Protein AF-A0A970V8L5-F1 (afdb_monomer_lite)

Foldseek 3Di:
DDWDWADPDPDLDTDTDDPVPDPDDDDDPDDGDHRPPDDPVVVVVVCVVQQQPDAKDWDKDWAAPVVCPCCVVVPQDPQWDWDQDPVRIIIITDTHGRGVVVVD

Sequence (104 aa):
MIYLVCTLFDYDDVLQLVLHRMLEVDLLDEPAKRPDGFSLAAYIQAHHFDYPAGGEIALNVLFTPSAGQHLQETPLSANQKLTQHADGRLRLQATVADTQQLRW

Secondary structure (DSSP, 8-state):
--EEEE--TT----EEEEGGG-------SSPP-PPTT--HHHHHHTTTTS-EEEEEEEEEEEE-HHHHSHHHHS-SSTT-EEEE-TTSPEEEEEEEEEEGGG--

Structure (mmCIF, N/CA/C/O backbone):
data_AF-A0A970V8L5-F1
#
_entry.id   AF-A0A970V8L5-F1
#
loop_
_atom_site.group_PDB
_atom_site.id
_atom_site.type_symbol
_atom_site.label_atom_id
_atom_site.label_alt_id
_atom_site.label_comp_id
_atom_site.label_asym_id
_atom_site.label_entity_id
_atom_site.label_seq_id
_atom_site.pdbx_PDB_ins_code
_atom_site.Cartn_x
_atom_site.Cartn_y
_atom_site.Cartn_z
_atom_site.occupancy
_atom_site.B_iso_or_equiv
_atom_site.auth_seq_id
_atom_site.auth_comp_id
_atom_site.auth_asym_id
_atom_site.auth_atom_id
_atom_site.pdbx_PDB_model_num
ATOM 1 N N . MET A 1 1 ? 0.862 -9.234 5.127 1.00 66.25 1 MET A N 1
ATOM 2 C CA . MET A 1 1 ? 0.668 -9.739 3.747 1.00 66.25 1 MET A CA 1
ATOM 3 C C . MET A 1 1 ? 1.874 -9.327 2.920 1.00 66.25 1 MET A C 1
ATOM 5 O O . MET A 1 1 ? 2.363 -8.231 3.151 1.00 66.25 1 MET A O 1
ATOM 9 N N . ILE A 1 2 ? 2.375 -10.190 2.031 1.00 81.62 2 ILE A N 1
ATOM 10 C CA . ILE A 1 2 ? 3.564 -9.923 1.201 1.00 81.62 2 ILE A CA 1
ATOM 11 C C . ILE A 1 2 ? 3.116 -9.704 -0.248 1.00 81.62 2 ILE A C 1
ATOM 13 O O . ILE A 1 2 ? 2.271 -10.453 -0.748 1.00 81.62 2 ILE A O 1
ATOM 17 N N . TYR A 1 3 ? 3.688 -8.693 -0.896 1.00 86.12 3 TYR A N 1
ATOM 18 C CA . TYR A 1 3 ? 3.429 -8.333 -2.288 1.00 86.12 3 TYR A CA 1
ATOM 19 C C . TYR A 1 3 ? 4.722 -8.410 -3.099 1.00 86.12 3 TYR A C 1
ATOM 21 O O . TYR A 1 3 ? 5.789 -8.043 -2.606 1.00 86.12 3 TYR A O 1
ATOM 29 N N . LEU A 1 4 ? 4.608 -8.869 -4.342 1.00 87.75 4 LEU A N 1
ATOM 30 C CA . LEU A 1 4 ? 5.651 -8.799 -5.355 1.00 87.75 4 LEU A CA 1
ATOM 31 C C . LEU A 1 4 ? 5.395 -7.566 -6.224 1.00 87.75 4 LEU A C 1
ATOM 33 O O . LEU A 1 4 ? 4.324 -7.450 -6.814 1.00 87.75 4 LEU A O 1
ATOM 37 N N . VAL A 1 5 ? 6.371 -6.664 -6.304 1.00 89.56 5 VAL A N 1
ATOM 38 C CA . VAL A 1 5 ? 6.345 -5.540 -7.248 1.00 89.56 5 VAL A CA 1
ATOM 39 C C . VAL A 1 5 ? 7.091 -5.960 -8.506 1.00 89.56 5 VAL A C 1
ATOM 41 O O . VAL A 1 5 ? 8.285 -6.253 -8.431 1.00 89.56 5 VAL A O 1
ATOM 44 N N . CYS A 1 6 ? 6.399 -6.018 -9.640 1.00 89.50 6 CYS A N 1
ATOM 45 C CA . CYS A 1 6 ? 6.970 -6.483 -10.902 1.00 89.50 6 CYS A CA 1
ATOM 46 C C . CYS A 1 6 ? 6.287 -5.834 -12.110 1.00 89.50 6 CYS A C 1
ATOM 48 O O . CYS A 1 6 ? 5.222 -5.232 -11.990 1.00 89.50 6 CYS A O 1
ATOM 50 N N . THR A 1 7 ? 6.893 -5.985 -13.280 1.00 90.81 7 THR A N 1
ATOM 51 C CA . THR A 1 7 ? 6.230 -5.790 -14.570 1.00 90.81 7 THR A CA 1
ATOM 52 C C . THR A 1 7 ? 5.701 -7.127 -15.087 1.00 90.81 7 THR A C 1
ATOM 54 O O . THR A 1 7 ? 6.078 -8.191 -14.590 1.00 90.81 7 THR A O 1
ATOM 57 N N . LEU A 1 8 ? 4.800 -7.084 -16.066 1.00 86.88 8 LEU A N 1
ATOM 58 C CA . LEU A 1 8 ? 4.343 -8.274 -16.780 1.00 86.88 8 LEU A CA 1
ATOM 59 C C . LEU A 1 8 ? 4.832 -8.204 -18.221 1.00 86.88 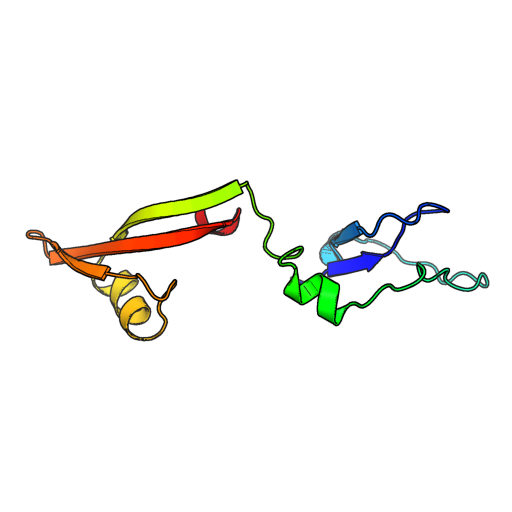8 LEU A C 1
ATOM 61 O O . LEU A 1 8 ? 4.693 -7.162 -18.855 1.00 86.88 8 LEU A O 1
ATOM 65 N N . PHE A 1 9 ? 5.335 -9.320 -18.749 1.00 84.25 9 PHE A N 1
ATOM 66 C CA . PHE A 1 9 ? 5.782 -9.418 -20.142 1.00 84.25 9 PHE A CA 1
ATOM 67 C C . PHE A 1 9 ? 6.750 -8.272 -20.507 1.00 84.25 9 PHE A C 1
ATOM 69 O O . PHE A 1 9 ? 7.687 -7.994 -19.762 1.00 84.25 9 PHE A O 1
ATOM 76 N N . ASP A 1 10 ? 6.484 -7.587 -21.620 1.00 82.44 10 ASP A N 1
ATOM 77 C CA . ASP A 1 10 ? 7.264 -6.452 -22.115 1.00 82.44 10 ASP A CA 1
ATOM 78 C C . ASP A 1 10 ? 6.711 -5.085 -21.676 1.00 82.44 10 ASP A C 1
ATOM 80 O O . ASP A 1 10 ? 7.209 -4.051 -22.129 1.00 82.44 10 ASP A O 1
ATOM 84 N N . TYR A 1 11 ? 5.685 -5.060 -20.817 1.00 82.69 11 TYR A N 1
ATOM 85 C CA . TYR A 1 11 ? 5.110 -3.814 -20.314 1.00 82.69 11 TYR A CA 1
ATOM 86 C C . TYR A 1 11 ? 6.049 -3.153 -19.300 1.00 82.69 11 TYR A C 1
ATOM 88 O O . TYR A 1 11 ? 6.669 -3.825 -18.477 1.00 82.69 11 TYR A O 1
ATOM 96 N N . ASP A 1 12 ? 6.112 -1.822 -19.319 1.00 83.06 12 ASP A N 1
ATOM 97 C CA . ASP A 1 12 ? 6.879 -1.044 -18.336 1.00 83.06 12 ASP A CA 1
ATOM 98 C C . ASP A 1 12 ? 6.023 -0.628 -17.121 1.00 83.06 12 ASP A C 1
ATOM 100 O O . ASP A 1 12 ? 6.530 -0.052 -16.156 1.00 83.06 12 ASP A O 1
ATOM 104 N N . ASP A 1 13 ? 4.727 -0.961 -17.140 1.00 82.31 13 ASP A N 1
ATOM 105 C CA . ASP A 1 13 ? 3.795 -0.707 -16.045 1.00 82.31 13 ASP A CA 1
ATOM 106 C C . ASP A 1 13 ? 4.116 -1.575 -14.824 1.00 82.31 13 ASP A C 1
ATOM 108 O O . ASP A 1 13 ? 4.091 -2.809 -14.864 1.00 82.31 13 ASP A O 1
ATOM 112 N N . VAL A 1 14 ? 4.382 -0.909 -13.701 1.00 86.81 14 VAL A N 1
ATOM 113 C CA . VAL A 1 14 ? 4.698 -1.567 -12.434 1.00 86.81 14 VAL A CA 1
ATOM 114 C C . VAL A 1 14 ? 3.417 -1.969 -11.709 1.00 86.81 14 VAL A C 1
ATOM 116 O O . VAL A 1 14 ? 2.597 -1.127 -11.333 1.00 86.81 14 VAL A O 1
ATOM 119 N N . LEU A 1 15 ? 3.288 -3.265 -11.445 1.00 84.44 15 LEU A N 1
ATOM 120 C CA . LEU A 1 1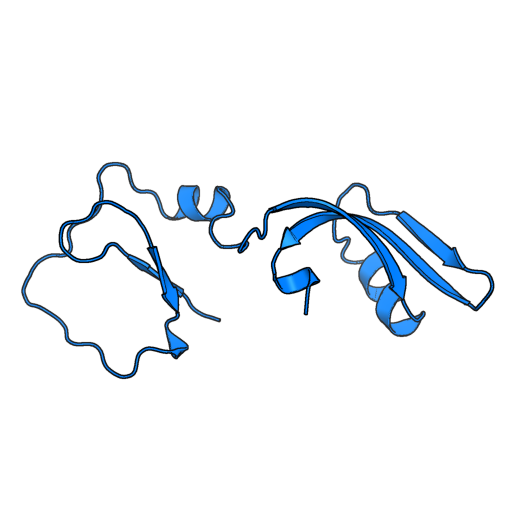5 ? 2.136 -3.899 -10.816 1.00 84.44 15 LEU A CA 1
ATOM 121 C C . LEU A 1 15 ? 2.503 -4.508 -9.458 1.00 84.44 15 LEU A C 1
ATOM 123 O O . LEU A 1 15 ? 3.661 -4.816 -9.173 1.00 84.44 15 LEU A O 1
ATOM 127 N N . GLN A 1 16 ? 1.482 -4.710 -8.624 1.00 86.25 16 GLN A N 1
ATOM 128 C CA . GLN A 1 16 ? 1.592 -5.406 -7.344 1.00 86.25 16 GLN A CA 1
ATOM 129 C C . GLN A 1 16 ? 0.836 -6.727 -7.415 1.00 86.25 16 GLN A C 1
ATOM 131 O O . GLN A 1 16 ? -0.393 -6.751 -7.518 1.00 86.25 16 GLN A O 1
ATOM 136 N N . LEU A 1 17 ? 1.570 -7.831 -7.329 1.00 83.94 17 LEU A N 1
ATOM 137 C CA . LEU A 1 17 ? 1.005 -9.169 -7.266 1.00 83.94 17 LEU A CA 1
ATOM 138 C C . LEU A 1 17 ? 1.022 -9.689 -5.836 1.00 83.94 17 LEU A C 1
ATOM 140 O O . LEU A 1 17 ? 1.962 -9.499 -5.066 1.00 83.94 17 LEU A O 1
ATOM 144 N N . VAL A 1 18 ? -0.052 -10.369 -5.472 1.00 86.44 18 VAL A N 1
ATOM 145 C CA . VAL A 1 18 ? -0.261 -10.848 -4.115 1.00 86.44 18 VAL A CA 1
ATOM 146 C C . VAL A 1 18 ? 0.430 -12.199 -3.941 1.00 86.44 18 VAL A C 1
ATOM 148 O O . VAL A 1 18 ? -0.055 -13.207 -4.452 1.00 86.44 18 VAL A O 1
ATOM 151 N N . LEU A 1 19 ? 1.539 -12.237 -3.195 1.00 86.06 19 LEU A N 1
ATOM 152 C CA . LEU A 1 19 ? 2.418 -13.412 -3.158 1.00 86.06 19 LEU A CA 1
ATOM 153 C C . LEU A 1 19 ? 1.719 -14.659 -2.593 1.00 86.06 19 LEU A C 1
ATOM 155 O O . LEU A 1 19 ? 1.922 -15.761 -3.082 1.00 86.06 19 LEU A O 1
ATOM 159 N N . HIS A 1 20 ? 0.824 -14.491 -1.615 1.00 84.00 20 HIS A N 1
ATOM 160 C CA . HIS A 1 20 ? 0.102 -15.618 -1.008 1.00 84.00 20 HIS A CA 1
ATOM 161 C C . HIS A 1 20 ? -0.915 -16.296 -1.946 1.00 84.00 20 HIS A C 1
ATOM 163 O O . HIS A 1 20 ? -1.499 -17.305 -1.563 1.00 84.00 20 HIS A O 1
ATOM 169 N N . ARG A 1 21 ? -1.188 -15.724 -3.128 1.00 85.75 21 ARG A N 1
ATOM 170 C CA . ARG A 1 21 ? -2.058 -16.328 -4.153 1.00 85.75 21 ARG A CA 1
ATOM 171 C C . ARG A 1 21 ? -1.272 -17.105 -5.209 1.00 85.75 21 ARG A C 1
ATOM 173 O O . ARG A 1 21 ? -1.888 -17.714 -6.077 1.00 85.75 21 ARG A O 1
ATOM 180 N N . MET A 1 22 ? 0.057 -17.054 -5.168 1.00 88.00 22 MET A N 1
ATOM 181 C CA . MET A 1 22 ? 0.906 -17.783 -6.105 1.00 88.00 22 MET A CA 1
ATOM 182 C C . MET A 1 22 ? 1.014 -19.237 -5.656 1.00 88.00 22 MET A C 1
ATOM 184 O O . MET A 1 22 ? 1.282 -19.510 -4.487 1.00 88.00 22 MET A O 1
ATOM 188 N N . LEU A 1 23 ? 0.761 -20.157 -6.583 1.00 90.81 23 LEU A N 1
ATOM 189 C CA . LEU A 1 23 ? 0.806 -21.597 -6.323 1.00 90.81 23 LEU A CA 1
ATOM 190 C C . LEU A 1 23 ? 2.180 -22.187 -6.651 1.00 90.81 23 LEU A C 1
ATOM 192 O O . LEU A 1 23 ? 2.634 -23.094 -5.963 1.00 90.81 23 LEU A O 1
ATOM 196 N N . GLU A 1 24 ? 2.836 -21.650 -7.676 1.00 90.81 24 GLU A N 1
ATOM 197 C CA . GLU A 1 24 ? 4.097 -22.144 -8.217 1.00 90.81 24 GLU A CA 1
ATOM 198 C C . GLU A 1 24 ? 4.876 -20.982 -8.845 1.00 90.81 24 GLU A C 1
ATOM 200 O O . GLU A 1 24 ? 4.284 -19.971 -9.239 1.00 90.81 24 GLU A O 1
ATOM 205 N N . VAL A 1 25 ? 6.203 -21.108 -8.879 1.00 89.38 25 VAL A N 1
ATOM 206 C CA . VAL A 1 25 ? 7.122 -20.134 -9.475 1.00 89.38 25 VAL A CA 1
ATOM 207 C C . VAL A 1 25 ? 8.243 -20.903 -10.159 1.00 89.38 25 VAL A C 1
ATOM 209 O O . VAL A 1 25 ? 8.925 -21.692 -9.507 1.00 89.38 25 VAL A O 1
ATOM 212 N N . ASP A 1 26 ? 8.472 -20.600 -11.433 1.00 92.44 26 ASP A N 1
ATOM 213 C CA . ASP A 1 26 ? 9.583 -21.131 -12.214 1.00 92.44 26 ASP A CA 1
ATOM 214 C C . ASP A 1 26 ? 10.645 -20.052 -12.430 1.00 92.44 26 ASP A C 1
ATOM 216 O O . ASP A 1 26 ? 10.337 -18.910 -12.786 1.00 92.44 26 ASP A O 1
ATOM 220 N N . LEU A 1 27 ? 11.911 -20.409 -12.212 1.00 91.75 27 LEU A N 1
ATOM 221 C CA . LEU A 1 27 ? 13.035 -19.538 -12.536 1.00 91.75 27 LEU A CA 1
ATOM 222 C C . LEU A 1 27 ? 13.355 -19.680 -14.025 1.00 91.75 27 LEU A C 1
ATOM 224 O O . LEU A 1 27 ? 13.652 -20.778 -14.492 1.00 91.75 27 LEU A O 1
ATOM 228 N N . LEU A 1 28 ? 13.320 -18.567 -14.751 1.00 91.31 28 LEU A N 1
ATOM 229 C CA . LEU A 1 28 ? 13.723 -18.518 -16.152 1.00 91.31 28 LEU A CA 1
ATOM 230 C C . LEU A 1 28 ? 15.211 -18.170 -16.269 1.00 91.31 28 LEU A C 1
ATOM 232 O O . LEU A 1 28 ? 15.747 -17.418 -15.454 1.00 91.31 28 LEU A O 1
ATOM 236 N N . ASP A 1 29 ? 15.851 -18.672 -17.325 1.00 93.12 29 ASP A N 1
ATOM 237 C CA . ASP A 1 29 ? 17.222 -18.293 -17.699 1.00 93.12 29 ASP A CA 1
ATOM 238 C C . ASP A 1 29 ? 17.294 -16.868 -18.289 1.00 93.12 29 ASP A C 1
ATOM 240 O O . ASP A 1 29 ? 18.373 -16.295 -18.453 1.00 93.12 29 ASP A O 1
ATOM 244 N N . GLU A 1 30 ? 16.140 -16.283 -18.618 1.00 89.62 30 GLU A N 1
ATOM 245 C CA . GLU A 1 30 ? 16.022 -14.930 -19.147 1.00 89.62 30 GLU A CA 1
ATOM 246 C C . GLU A 1 30 ? 16.277 -13.876 -18.056 1.00 89.62 30 GLU A C 1
ATOM 248 O O . GLU A 1 30 ? 15.721 -13.958 -16.955 1.00 89.62 30 GLU A O 1
ATOM 253 N N . PRO A 1 31 ? 17.095 -12.844 -18.335 1.00 86.81 31 PRO A N 1
ATOM 254 C CA . PRO A 1 31 ? 17.355 -11.794 -17.365 1.00 86.81 31 PRO A CA 1
ATOM 255 C C . PRO A 1 31 ? 16.108 -10.931 -17.143 1.00 86.81 31 PRO A C 1
ATOM 257 O O . PRO A 1 31 ? 15.424 -10.533 -18.084 1.00 86.81 31 PRO A O 1
ATOM 260 N N . ALA A 1 32 ? 15.854 -10.561 -15.888 1.00 86.19 32 ALA A N 1
ATOM 261 C CA . ALA A 1 32 ? 14.763 -9.654 -15.555 1.00 86.19 32 ALA A CA 1
ATOM 262 C C . ALA A 1 32 ? 14.984 -8.258 -16.170 1.00 86.19 32 ALA A C 1
ATOM 264 O O . ALA A 1 32 ? 16.030 -7.631 -15.968 1.00 86.19 32 ALA A O 1
ATOM 265 N N . LYS A 1 33 ? 13.965 -7.733 -16.860 1.00 86.44 33 LYS A N 1
ATOM 266 C CA . LYS A 1 33 ? 13.939 -6.352 -17.356 1.00 86.44 33 LYS A CA 1
ATOM 267 C C . LYS A 1 33 ? 13.478 -5.418 -16.239 1.00 86.44 33 LYS A C 1
ATOM 269 O O . LYS A 1 33 ? 12.338 -5.483 -15.787 1.00 86.44 33 LYS A O 1
ATOM 274 N N . ARG A 1 34 ? 14.363 -4.528 -15.790 1.00 85.50 34 ARG A N 1
ATOM 275 C CA . ARG A 1 34 ? 14.007 -3.471 -14.836 1.00 85.50 34 ARG A CA 1
ATOM 276 C C . ARG A 1 34 ? 13.564 -2.218 -15.602 1.00 85.50 34 ARG A C 1
ATOM 278 O O . ARG A 1 34 ? 14.325 -1.788 -16.463 1.00 85.50 34 ARG A O 1
ATOM 285 N N . PRO A 1 35 ? 12.410 -1.603 -15.276 1.00 86.94 35 PRO A N 1
ATOM 286 C CA . PRO A 1 35 ? 12.007 -0.345 -15.897 1.00 86.94 35 PRO A CA 1
ATOM 287 C C . PRO A 1 35 ? 13.007 0.775 -15.600 1.00 86.94 35 PRO A C 1
ATOM 289 O O . PRO A 1 35 ? 13.509 0.896 -14.472 1.00 86.94 35 PRO A O 1
ATOM 292 N N . ASP A 1 36 ? 13.271 1.607 -16.602 1.00 86.81 36 ASP A N 1
ATOM 293 C CA . ASP A 1 36 ? 14.202 2.723 -16.477 1.00 86.81 36 ASP A CA 1
ATOM 294 C C . ASP A 1 36 ? 13.730 3.718 -15.411 1.00 86.81 36 ASP A C 1
ATOM 296 O O . ASP A 1 36 ? 12.565 4.106 -15.342 1.00 86.81 36 ASP A O 1
ATOM 300 N N . GLY A 1 37 ? 14.648 4.120 -14.529 1.00 86.75 37 GLY A N 1
ATOM 301 C CA . GLY A 1 37 ? 14.350 5.062 -13.446 1.00 86.75 37 GLY A CA 1
ATOM 302 C C . GLY A 1 37 ? 13.505 4.496 -12.296 1.00 86.75 37 GLY A C 1
ATOM 303 O O . GLY A 1 37 ? 13.195 5.237 -11.362 1.00 86.75 37 GLY A O 1
ATOM 304 N N . PHE A 1 38 ? 13.161 3.201 -12.295 1.00 87.19 38 PHE A N 1
ATOM 305 C CA . PHE A 1 38 ? 12.352 2.622 -11.221 1.00 87.19 38 PHE A CA 1
ATOM 306 C C . PHE A 1 38 ? 13.091 2.577 -9.873 1.00 87.19 38 PHE A C 1
ATOM 308 O O . PHE A 1 38 ? 14.155 1.957 -9.734 1.00 87.19 38 PHE A O 1
ATOM 315 N N . SER A 1 39 ? 12.465 3.154 -8.843 1.00 86.81 39 SER A N 1
ATOM 316 C CA . SER A 1 39 ? 12.900 3.100 -7.446 1.00 86.81 39 SER A CA 1
ATOM 317 C C . SER A 1 39 ? 11.789 2.539 -6.563 1.00 86.81 39 SER A C 1
ATOM 319 O O . SER A 1 39 ? 10.755 3.176 -6.377 1.00 86.81 39 SER A O 1
ATOM 321 N N . LEU A 1 40 ? 12.031 1.371 -5.958 1.00 83.31 40 LEU A N 1
ATOM 322 C CA . LEU A 1 40 ? 11.092 0.749 -5.021 1.00 83.31 40 LEU A CA 1
ATOM 323 C C . LEU A 1 40 ? 10.801 1.657 -3.816 1.00 83.31 40 LEU A C 1
ATOM 325 O O . LEU A 1 40 ? 9.667 1.726 -3.359 1.00 83.31 40 LEU A O 1
ATOM 329 N N . ALA A 1 41 ? 11.806 2.388 -3.327 1.00 80.00 41 ALA A N 1
ATOM 330 C CA . ALA A 1 41 ? 11.628 3.319 -2.216 1.00 80.00 41 ALA A CA 1
ATOM 331 C C . ALA A 1 41 ? 10.680 4.472 -2.586 1.00 80.00 41 ALA A C 1
ATOM 333 O O . ALA A 1 41 ? 9.779 4.788 -1.814 1.00 80.00 41 ALA A O 1
ATOM 334 N N . ALA A 1 42 ? 10.839 5.052 -3.782 1.00 82.25 42 ALA A N 1
ATOM 335 C CA . ALA A 1 42 ? 9.938 6.093 -4.278 1.00 82.25 42 ALA A CA 1
ATOM 336 C C . ALA A 1 42 ? 8.525 5.542 -4.536 1.00 82.25 42 ALA A C 1
ATOM 338 O O . ALA A 1 42 ? 7.540 6.196 -4.214 1.00 82.25 42 ALA A O 1
ATOM 339 N N . TYR A 1 43 ? 8.428 4.311 -5.046 1.00 80.75 43 TYR A N 1
ATOM 340 C CA . TYR A 1 43 ? 7.158 3.624 -5.280 1.00 80.75 43 TYR A CA 1
ATOM 341 C C . TYR A 1 43 ? 6.377 3.374 -3.977 1.00 80.75 43 TYR A C 1
ATOM 343 O O . TYR A 1 43 ? 5.167 3.576 -3.931 1.00 80.75 43 TYR A O 1
ATOM 351 N N . ILE A 1 44 ? 7.067 2.995 -2.894 1.00 78.44 44 ILE A N 1
ATOM 352 C CA . ILE A 1 44 ? 6.460 2.861 -1.560 1.00 78.44 44 ILE A CA 1
ATOM 353 C C . ILE A 1 44 ? 6.025 4.230 -1.019 1.00 78.44 44 ILE A C 1
ATOM 355 O O . ILE A 1 44 ? 4.905 4.363 -0.534 1.00 78.44 44 ILE A O 1
ATOM 359 N N . GLN A 1 45 ? 6.885 5.249 -1.122 1.00 73.94 45 GLN A N 1
ATOM 360 C CA . GLN A 1 45 ? 6.581 6.606 -0.646 1.00 73.94 45 GLN A CA 1
ATOM 361 C C . GLN A 1 45 ? 5.410 7.258 -1.389 1.00 73.94 45 GLN A C 1
ATOM 363 O O . GLN A 1 45 ? 4.711 8.081 -0.813 1.00 73.94 45 GLN A O 1
ATOM 368 N N . ALA A 1 46 ? 5.163 6.873 -2.640 1.00 73.31 46 ALA A N 1
ATOM 369 C CA . ALA A 1 46 ? 4.026 7.339 -3.427 1.00 73.31 46 ALA A CA 1
ATOM 370 C C . ALA A 1 46 ? 2.681 6.696 -3.020 1.00 73.31 46 ALA A C 1
ATOM 372 O O . ALA A 1 46 ? 1.702 6.825 -3.751 1.00 73.31 46 ALA A O 1
ATOM 373 N N . HIS A 1 47 ? 2.614 6.006 -1.874 1.00 63.72 47 HIS A N 1
ATOM 374 C CA . HIS A 1 47 ? 1.391 5.403 -1.330 1.00 63.72 47 HIS A CA 1
ATOM 375 C C . HIS A 1 47 ? 0.728 4.365 -2.258 1.00 63.72 47 HIS A C 1
ATOM 377 O O . HIS A 1 47 ? -0.441 4.025 -2.091 1.00 63.72 47 HIS A O 1
ATOM 383 N N . HIS A 1 48 ? 1.466 3.789 -3.218 1.00 64.31 48 HIS A N 1
ATOM 384 C CA . HIS A 1 48 ? 0.919 2.778 -4.133 1.00 64.31 48 HIS A CA 1
ATOM 385 C C . HIS A 1 48 ? 0.466 1.493 -3.421 1.00 64.31 48 HIS A C 1
ATOM 387 O O . HIS A 1 48 ? -0.348 0.753 -3.969 1.00 64.31 48 HIS A O 1
ATOM 393 N N . PHE A 1 49 ? 0.978 1.216 -2.217 1.00 65.25 49 PHE A N 1
ATOM 394 C CA . PHE A 1 49 ? 0.553 0.086 -1.379 1.00 65.25 49 PHE A CA 1
ATOM 395 C C . PHE A 1 49 ? -0.673 0.384 -0.515 1.00 65.25 49 PHE A C 1
ATOM 397 O O . PHE A 1 49 ? -1.303 -0.546 -0.007 1.00 65.25 49 PHE A O 1
ATOM 404 N N . ASP A 1 50 ? -1.037 1.655 -0.361 1.00 59.59 50 ASP A N 1
ATOM 405 C CA . ASP A 1 50 ? -2.131 2.076 0.508 1.00 59.59 50 ASP A CA 1
ATOM 406 C C . ASP A 1 50 ? -3.488 1.892 -0.173 1.00 59.59 50 ASP A C 1
ATOM 408 O O . ASP A 1 50 ? -4.361 2.699 0.086 1.00 59.59 50 ASP A O 1
ATOM 412 N N . TYR A 1 51 ? -3.672 0.894 -1.060 1.00 54.34 51 TYR A N 1
ATOM 413 C CA . TYR A 1 51 ? -4.859 0.674 -1.916 1.00 54.34 51 TYR A CA 1
ATOM 414 C C . TYR A 1 51 ? -5.902 1.803 -1.817 1.00 54.34 51 TYR A C 1
ATOM 416 O O . TYR A 1 51 ? -6.948 1.612 -1.173 1.00 54.34 51 TYR A O 1
ATOM 424 N N . PRO A 1 52 ? -5.590 3.003 -2.355 1.00 49.31 52 PRO A N 1
ATOM 425 C CA . PRO A 1 52 ? -6.425 4.164 -2.129 1.00 49.31 52 PRO A CA 1
ATOM 426 C C . PRO A 1 52 ? -7.695 3.923 -2.933 1.00 49.31 52 PRO A C 1
ATOM 428 O O . PRO A 1 52 ? -7.664 3.849 -4.160 1.00 49.31 52 PRO A O 1
ATOM 431 N N . ALA A 1 53 ? -8.818 3.743 -2.248 1.00 47.94 53 ALA A N 1
ATOM 432 C CA . ALA A 1 53 ? -10.128 3.731 -2.883 1.00 47.94 53 ALA A CA 1
ATOM 433 C C . ALA A 1 53 ? -10.557 5.157 -3.293 1.00 47.94 53 ALA A C 1
ATOM 435 O O . ALA A 1 53 ? -11.573 5.318 -3.970 1.00 47.94 53 ALA A O 1
ATOM 436 N N . GLY A 1 54 ? -9.782 6.181 -2.910 1.00 53.09 54 GLY A N 1
ATOM 437 C CA . GLY A 1 54 ? -10.028 7.586 -3.208 1.00 53.09 54 GLY A CA 1
ATOM 438 C C . GLY A 1 54 ? -8.988 8.517 -2.573 1.00 53.09 54 GLY A C 1
ATOM 439 O O . GLY A 1 54 ? -7.871 8.107 -2.267 1.00 53.09 54 GLY A O 1
ATOM 440 N N . GLY A 1 55 ? -9.364 9.788 -2.409 1.00 66.94 55 GLY A N 1
ATOM 441 C CA . GLY A 1 55 ? -8.559 10.810 -1.732 1.00 66.94 55 GLY A CA 1
ATOM 442 C C . GLY A 1 55 ? -8.673 10.753 -0.206 1.00 66.94 55 GLY A C 1
ATOM 443 O O . GLY A 1 55 ? -8.879 9.701 0.391 1.00 66.94 55 GLY A O 1
ATOM 444 N N . GLU A 1 56 ? -8.551 11.901 0.449 1.00 73.25 56 GLU A N 1
ATOM 445 C CA . GLU A 1 56 ? -8.807 12.008 1.884 1.00 73.25 56 GLU A CA 1
ATOM 446 C C . GLU A 1 56 ? -10.314 11.979 2.188 1.00 73.25 56 GLU A C 1
ATOM 448 O O . GLU A 1 56 ? -11.104 12.664 1.533 1.00 73.25 56 GLU A O 1
ATOM 453 N N . ILE A 1 57 ? -10.718 11.226 3.215 1.00 76.88 57 ILE A N 1
ATOM 454 C CA . ILE A 1 57 ? -12.095 11.213 3.727 1.00 76.88 57 ILE A CA 1
ATOM 455 C C . ILE A 1 57 ? -12.166 11.778 5.142 1.00 76.88 57 ILE A C 1
ATOM 457 O O . ILE A 1 57 ? -11.277 11.582 5.971 1.00 76.88 57 ILE A O 1
ATOM 461 N N . ALA A 1 58 ? -13.278 12.452 5.436 1.00 82.44 58 ALA A N 1
ATOM 462 C CA . ALA A 1 58 ? -13.631 12.848 6.790 1.00 82.44 58 ALA A CA 1
ATOM 463 C C . ALA A 1 58 ? -14.229 11.644 7.533 1.00 82.44 58 ALA A C 1
ATOM 465 O O . ALA A 1 58 ? -15.405 11.310 7.371 1.00 82.44 58 ALA A O 1
ATOM 466 N N . LEU A 1 59 ? -13.415 10.994 8.358 1.00 82.31 59 LEU A N 1
ATOM 467 C CA . LEU A 1 59 ? -13.831 9.897 9.217 1.00 82.31 59 LEU A CA 1
ATOM 468 C C . LEU A 1 59 ? -14.502 10.452 10.476 1.00 82.31 59 LEU A C 1
ATOM 470 O O . LEU A 1 59 ? -13.937 11.282 11.188 1.00 82.31 59 LEU A O 1
ATOM 474 N N . ASN A 1 60 ? -15.711 9.975 10.766 1.00 85.81 60 ASN A N 1
ATOM 475 C CA . ASN A 1 60 ? -16.445 10.286 11.989 1.00 85.81 60 ASN A CA 1
ATOM 476 C C . ASN A 1 60 ? -17.060 8.998 12.543 1.00 85.81 60 ASN A C 1
ATOM 478 O O . ASN A 1 60 ? -18.069 8.522 12.025 1.00 85.81 60 ASN A O 1
ATOM 482 N N . VAL A 1 61 ? -16.435 8.429 13.573 1.00 83.75 61 VAL A N 1
ATOM 483 C CA . VAL A 1 61 ? -16.757 7.088 14.086 1.00 83.75 61 VAL A CA 1
ATOM 484 C C . VAL A 1 61 ? -16.964 7.134 15.596 1.00 83.75 61 VAL A C 1
ATOM 486 O O . VAL A 1 61 ? -16.282 7.868 16.310 1.00 83.75 61 VAL A O 1
ATOM 489 N N . LEU A 1 62 ? -17.924 6.345 16.083 1.00 83.62 62 LEU A N 1
ATOM 490 C CA . LEU A 1 62 ? -18.179 6.138 17.507 1.00 83.62 62 LEU A CA 1
ATOM 491 C C . LEU A 1 62 ? -17.606 4.789 17.940 1.00 83.62 62 LEU A C 1
ATOM 493 O O . LEU A 1 62 ? -18.109 3.739 17.549 1.00 83.62 62 LEU A O 1
ATOM 497 N N . PHE A 1 63 ? -16.583 4.830 18.782 1.00 80.19 63 PHE A N 1
ATOM 498 C CA . PHE A 1 63 ? -15.951 3.668 19.389 1.00 80.19 63 PHE A CA 1
ATOM 499 C C . PHE A 1 63 ? -16.508 3.406 20.785 1.00 80.19 63 PHE A C 1
ATOM 501 O O . PHE A 1 63 ? -16.866 4.324 21.528 1.00 80.19 63 PHE A O 1
ATOM 508 N N . THR A 1 64 ? -16.527 2.138 21.185 1.00 79.69 64 THR A N 1
ATOM 509 C CA . THR A 1 64 ? -16.624 1.797 22.605 1.00 79.69 64 THR A CA 1
ATOM 510 C C . THR A 1 64 ? -15.351 2.265 23.331 1.00 79.69 64 THR A C 1
ATOM 512 O O . THR A 1 64 ? -14.292 2.366 22.705 1.00 79.69 64 THR A O 1
ATOM 515 N N . PRO A 1 65 ? -15.409 2.549 24.645 1.00 73.12 65 PRO A N 1
ATOM 516 C CA . PRO A 1 65 ? -14.255 3.042 25.405 1.00 73.12 65 PRO A CA 1
ATOM 517 C C . PRO A 1 65 ? -12.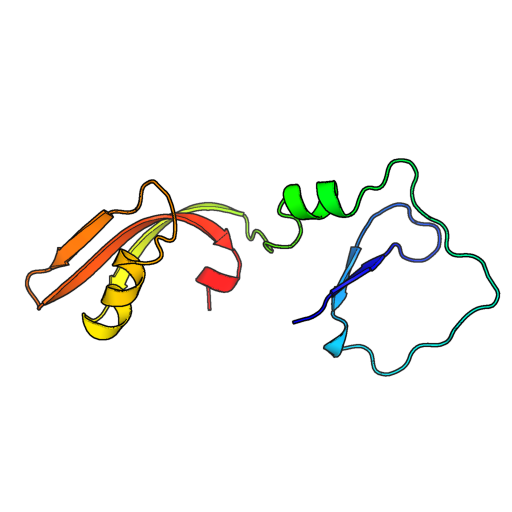999 2.177 25.258 1.00 73.12 65 PRO A C 1
ATOM 519 O O . PRO A 1 65 ? -11.902 2.701 25.093 1.00 73.12 65 PRO A O 1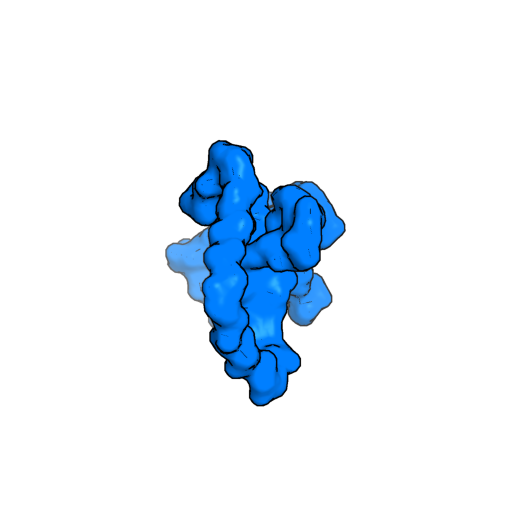
ATOM 522 N N . SER A 1 66 ? -13.173 0.852 25.270 1.00 70.81 66 SER A N 1
ATOM 523 C CA . SER A 1 66 ? -12.084 -0.121 25.156 1.00 70.81 66 SER A CA 1
ATOM 524 C C . SER A 1 66 ? -11.432 -0.139 23.771 1.00 70.81 66 SER A C 1
ATOM 526 O O . SER A 1 66 ? -10.224 -0.328 23.669 1.00 70.81 66 SER A O 1
ATOM 528 N N . ALA A 1 67 ? -12.205 0.086 22.705 1.00 65.69 67 ALA A N 1
ATOM 529 C CA . ALA A 1 67 ? -11.688 0.132 21.338 1.00 65.69 67 ALA A CA 1
ATOM 530 C C . ALA A 1 67 ? -11.011 1.476 21.015 1.00 65.69 67 ALA A C 1
ATOM 532 O O . ALA A 1 67 ? -10.038 1.512 20.268 1.00 65.69 67 ALA A O 1
ATOM 533 N N . GLY A 1 68 ? -11.504 2.581 21.588 1.00 65.44 68 GLY A N 1
ATOM 534 C CA . GLY A 1 68 ? -11.010 3.930 21.298 1.00 65.44 68 GLY A CA 1
ATOM 535 C C . GLY A 1 68 ? -9.814 4.393 22.138 1.00 65.44 68 GLY A C 1
ATOM 536 O O . GLY A 1 68 ? -9.201 5.397 21.785 1.00 65.44 68 GLY A O 1
ATOM 537 N N . GLN A 1 69 ? -9.465 3.703 23.231 1.00 67.50 69 GLN A N 1
ATOM 538 C CA . GLN A 1 69 ? -8.358 4.112 24.110 1.00 67.50 69 GLN A CA 1
ATOM 539 C C . GLN A 1 69 ? -6.992 4.077 23.411 1.00 67.50 69 GLN A C 1
ATOM 541 O O . GLN A 1 69 ? -6.267 5.065 23.466 1.00 67.50 69 GLN A O 1
ATOM 546 N N . HIS A 1 70 ? -6.676 3.007 22.677 1.00 68.56 70 HIS A N 1
ATOM 547 C CA . HIS A 1 70 ? -5.394 2.874 21.966 1.00 68.56 70 HIS A CA 1
ATOM 548 C C . HIS A 1 70 ? -5.196 3.934 20.865 1.00 68.56 70 HIS A C 1
ATOM 550 O O . HIS A 1 70 ? -4.068 4.257 20.497 1.00 68.56 70 HIS A O 1
ATOM 556 N N . LEU A 1 71 ? -6.287 4.534 20.368 1.00 66.00 71 LEU A N 1
ATOM 557 C CA . LEU A 1 71 ? -6.235 5.628 19.392 1.00 66.00 71 LEU A CA 1
ATOM 558 C C . LEU A 1 71 ? -5.768 6.955 20.011 1.00 66.00 71 LEU A C 1
ATOM 560 O O . LEU A 1 71 ? -5.460 7.886 19.270 1.00 66.00 71 LEU A O 1
ATOM 564 N N . GLN A 1 72 ? -5.692 7.067 21.344 1.00 63.00 72 GLN A N 1
ATOM 565 C CA . GLN A 1 72 ? -5.005 8.186 22.004 1.00 63.00 72 GLN A CA 1
ATOM 566 C C . GLN A 1 72 ? -3.483 8.069 21.880 1.00 63.00 72 GLN A C 1
ATOM 568 O O . GLN A 1 72 ? -2.798 9.085 21.806 1.00 63.00 72 GLN A O 1
ATOM 573 N N . GLU A 1 73 ? -2.967 6.841 21.850 1.00 62.53 73 GLU A N 1
ATOM 574 C CA . GLU A 1 73 ? -1.531 6.553 21.822 1.00 62.53 73 GLU A CA 1
ATOM 575 C C . GLU A 1 73 ? -0.998 6.470 20.388 1.00 62.53 73 GLU A C 1
ATOM 577 O O . GLU A 1 73 ? 0.113 6.919 20.115 1.00 62.53 73 GLU A O 1
ATOM 582 N N . THR A 1 74 ? -1.801 5.937 19.461 1.00 70.00 74 THR A N 1
ATOM 583 C CA . THR A 1 74 ? -1.448 5.817 18.038 1.00 70.00 74 THR A CA 1
ATOM 584 C C . THR A 1 74 ? -2.500 6.525 17.177 1.00 70.00 74 THR A C 1
ATOM 586 O O . THR A 1 74 ? -3.476 5.897 16.758 1.00 70.00 74 THR A O 1
ATOM 589 N N . PRO A 1 75 ? -2.364 7.844 16.945 1.00 66.19 75 PRO A N 1
ATOM 590 C CA . PRO A 1 75 ? -3.339 8.599 16.169 1.00 66.19 75 PRO A CA 1
ATOM 591 C C . PRO A 1 75 ? -3.331 8.178 14.692 1.00 66.19 75 PRO A C 1
ATOM 593 O O . PRO A 1 75 ? -2.272 7.975 14.102 1.00 66.19 75 PRO A O 1
ATOM 596 N N . LEU A 1 76 ? -4.515 8.098 14.079 1.00 69.88 76 LEU A N 1
ATOM 597 C CA . LEU A 1 76 ? -4.678 7.784 12.651 1.00 69.88 76 LEU A CA 1
ATOM 598 C C . LEU A 1 76 ? -4.250 8.941 11.742 1.00 69.88 76 LEU A C 1
ATOM 600 O O . LEU A 1 76 ? -3.906 8.730 10.583 1.00 69.88 76 LEU A O 1
ATOM 604 N N . SER A 1 77 ? -4.295 10.170 12.254 1.00 75.62 77 SER A N 1
ATOM 605 C CA . SER A 1 77 ? -3.855 11.363 11.539 1.00 75.62 77 SER A CA 1
ATOM 606 C C . SER A 1 77 ? -3.534 12.503 12.503 1.00 75.62 77 SER A C 1
ATOM 608 O O . SER A 1 77 ? -3.989 12.534 13.649 1.00 75.62 77 SER A O 1
ATOM 610 N N . ALA A 1 78 ? -2.777 13.494 12.027 1.00 73.88 78 ALA A N 1
ATOM 611 C CA . ALA A 1 78 ? -2.410 14.662 12.828 1.00 73.88 78 ALA A CA 1
ATOM 612 C C . ALA A 1 78 ? -3.612 15.549 13.210 1.00 73.88 78 ALA A C 1
ATOM 614 O O . ALA A 1 78 ? -3.540 16.292 14.186 1.00 73.88 78 ALA A O 1
ATOM 615 N N . ASN A 1 79 ? -4.719 15.484 12.459 1.00 80.75 79 ASN A N 1
ATOM 616 C CA . ASN A 1 79 ? -5.928 16.267 12.727 1.00 80.75 79 ASN A CA 1
ATOM 617 C C . ASN A 1 79 ? -7.008 15.485 13.496 1.00 80.75 79 ASN A C 1
ATOM 619 O O . ASN A 1 79 ? -8.158 15.928 13.572 1.00 80.75 79 ASN A O 1
ATOM 623 N N . GLN A 1 80 ? -6.632 14.342 14.074 1.00 80.31 80 GLN A N 1
ATOM 624 C CA . GLN A 1 80 ? -7.505 13.515 14.887 1.00 80.31 80 GLN A CA 1
ATOM 625 C C . GLN A 1 80 ? -8.011 14.265 16.130 1.00 80.31 80 GLN A C 1
ATOM 627 O O . GLN A 1 80 ? -7.240 14.812 16.918 1.00 80.31 80 GLN A O 1
ATOM 632 N N . LYS A 1 81 ? -9.325 14.217 16.355 1.00 82.12 81 LYS A N 1
ATOM 633 C CA . LYS A 1 81 ? -10.003 14.698 17.561 1.00 82.12 81 LYS A CA 1
ATOM 634 C C . LYS A 1 81 ? -10.790 13.561 18.195 1.00 82.12 81 LYS A C 1
ATOM 636 O O . LYS A 1 81 ? -11.635 12.948 17.547 1.00 82.12 81 LYS A O 1
ATOM 641 N N . LEU A 1 82 ? -10.532 13.314 19.474 1.00 78.31 82 LEU A N 1
ATOM 642 C CA . LEU A 1 82 ? -11.283 12.379 20.307 1.00 78.31 82 LEU A CA 1
ATOM 643 C C . LEU A 1 82 ? -12.151 13.178 21.278 1.00 78.31 82 LEU A C 1
ATOM 645 O O . LEU A 1 82 ? -11.651 14.030 22.008 1.00 78.31 82 LEU A O 1
ATOM 649 N N . THR A 1 83 ? -13.454 12.910 21.284 1.00 82.81 83 THR A N 1
ATOM 650 C CA . THR A 1 83 ? -14.409 13.530 22.214 1.00 82.81 83 THR A CA 1
ATOM 651 C C . THR A 1 83 ? -15.226 12.454 22.906 1.00 82.81 83 THR A C 1
ATOM 653 O O . THR A 1 83 ? -15.631 11.472 22.285 1.00 82.81 83 THR A O 1
ATOM 656 N N . GLN A 1 84 ? -15.461 12.614 24.205 1.00 81.12 84 GLN A N 1
ATOM 657 C CA . GLN A 1 84 ? -16.309 11.695 24.950 1.00 81.12 84 GLN A CA 1
ATOM 658 C C . GLN A 1 84 ? -17.777 12.046 24.696 1.00 81.12 84 GLN A C 1
ATOM 660 O O . GLN A 1 84 ? -18.186 13.199 24.829 1.00 81.12 84 GLN A O 1
ATOM 665 N N . HIS A 1 85 ? -18.553 11.055 24.277 1.00 79.88 85 HIS A N 1
ATOM 666 C CA . HIS A 1 85 ? -19.974 11.183 24.001 1.00 79.88 85 HIS A CA 1
ATOM 667 C C . HIS A 1 85 ? -20.792 10.881 25.268 1.00 79.88 85 HIS A C 1
ATOM 669 O O . HIS A 1 85 ? -20.324 10.195 26.178 1.00 79.88 85 HIS A O 1
ATOM 675 N N . ALA A 1 86 ? -22.021 11.400 25.342 1.00 71.38 86 ALA A N 1
ATOM 676 C CA . ALA A 1 86 ? -22.850 11.384 26.557 1.00 71.38 86 ALA A CA 1
ATOM 677 C C . ALA A 1 86 ? -23.225 9.975 27.064 1.00 71.38 86 ALA A C 1
ATOM 679 O O . ALA A 1 86 ? -23.586 9.801 28.221 1.00 71.38 86 ALA A O 1
ATOM 680 N N . ASP A 1 87 ? -23.121 8.969 26.201 1.00 74.19 87 ASP A N 1
ATOM 681 C CA . ASP A 1 87 ? -23.372 7.552 26.488 1.00 74.19 87 ASP A CA 1
ATOM 682 C C . ASP A 1 87 ? -22.098 6.787 26.896 1.00 74.19 87 ASP A C 1
ATOM 684 O O . ASP A 1 87 ? -22.093 5.558 26.955 1.00 74.19 87 ASP A O 1
ATOM 688 N N . GLY A 1 88 ? -21.002 7.507 27.147 1.00 75.88 88 GLY A N 1
ATOM 689 C CA . GLY A 1 88 ? -19.703 6.946 27.497 1.00 75.88 88 GLY A CA 1
ATOM 690 C C . GLY A 1 88 ? -18.864 6.511 26.295 1.00 75.88 88 GLY A C 1
ATOM 691 O O . GLY A 1 88 ? -17.701 6.175 26.490 1.00 75.88 88 GLY A O 1
ATOM 692 N N . ARG A 1 89 ? -19.387 6.540 25.060 1.00 82.00 89 ARG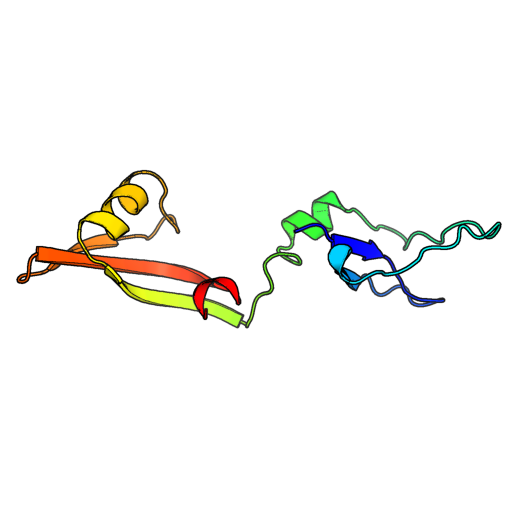 A N 1
ATOM 693 C CA . ARG A 1 89 ? -18.621 6.190 23.848 1.00 82.00 89 ARG A CA 1
ATOM 694 C C . ARG A 1 89 ? -17.609 7.273 23.477 1.00 82.00 89 ARG A C 1
ATOM 696 O O . ARG A 1 89 ? -17.744 8.434 23.855 1.00 82.00 89 ARG A O 1
ATOM 703 N N . LEU A 1 90 ? -16.589 6.901 22.712 1.00 81.56 90 LEU A N 1
ATOM 704 C CA . LEU A 1 90 ? -15.575 7.820 22.201 1.00 81.56 90 LEU A CA 1
ATOM 705 C C . LEU A 1 90 ? -15.877 8.153 20.745 1.00 81.56 90 LEU A C 1
ATOM 707 O O . LEU A 1 90 ? -15.911 7.272 19.892 1.00 81.56 90 LEU A O 1
ATOM 711 N N . ARG A 1 91 ? -16.081 9.432 20.445 1.00 83.75 91 ARG A N 1
ATOM 712 C CA . ARG A 1 91 ? -16.223 9.921 19.078 1.00 83.75 91 ARG A CA 1
ATOM 713 C C . ARG A 1 91 ? -14.863 10.342 18.541 1.00 83.75 91 ARG A C 1
ATOM 715 O O . ARG A 1 91 ? -14.249 11.265 19.074 1.00 83.75 91 ARG A O 1
ATOM 722 N N . LEU A 1 92 ? -14.440 9.687 17.470 1.00 82.81 92 LEU A N 1
ATOM 723 C CA . LEU A 1 92 ? -13.251 10.008 16.697 1.00 82.81 92 LEU A CA 1
ATOM 724 C C . LEU A 1 92 ? -13.646 10.825 15.467 1.00 82.81 92 LEU A C 1
ATOM 726 O O . LEU A 1 92 ? -14.520 10.407 14.707 1.00 82.81 92 LEU A O 1
ATOM 730 N N . GLN A 1 93 ? -12.979 11.954 15.254 1.00 85.88 93 GLN A N 1
ATOM 731 C CA . GLN A 1 93 ? -13.066 12.736 14.025 1.00 85.88 93 GLN A CA 1
ATOM 732 C C . GLN A 1 93 ? -11.665 12.941 13.466 1.00 85.88 93 GLN A C 1
ATOM 734 O O . GLN A 1 93 ? -10.820 13.504 14.153 1.00 85.88 93 GLN A O 1
ATOM 739 N N . ALA A 1 94 ? -11.410 12.491 12.247 1.00 85.56 94 ALA A N 1
ATOM 740 C CA . ALA A 1 94 ? -10.096 12.585 11.624 1.00 85.56 94 ALA A CA 1
ATOM 741 C C . ALA A 1 94 ? -10.246 12.682 10.107 1.00 85.56 94 ALA A C 1
ATOM 743 O O . ALA A 1 94 ? -11.179 12.118 9.541 1.00 85.56 94 ALA A O 1
ATOM 744 N N . THR A 1 95 ? -9.319 13.366 9.448 1.00 82.44 95 THR A N 1
ATOM 745 C CA . THR A 1 95 ? -9.126 13.187 8.010 1.00 82.44 95 THR A CA 1
ATOM 746 C C . THR A 1 95 ? -8.107 12.083 7.818 1.00 82.44 95 THR A C 1
ATOM 748 O O . THR A 1 95 ? -7.005 12.169 8.356 1.00 82.44 95 THR A O 1
ATOM 751 N N . VAL A 1 96 ? -8.491 11.040 7.098 1.00 78.81 96 VAL A N 1
ATOM 752 C CA . VAL A 1 96 ? -7.660 9.857 6.853 1.00 78.81 96 VAL A CA 1
ATOM 753 C C . VAL A 1 96 ? -7.684 9.535 5.367 1.00 78.81 96 VAL A C 1
ATOM 755 O O . VAL A 1 96 ? -8.640 9.883 4.670 1.00 78.81 96 VAL A O 1
ATOM 758 N N . ALA A 1 97 ? -6.641 8.872 4.876 1.00 72.44 97 ALA A N 1
ATOM 759 C CA . ALA A 1 97 ? -6.640 8.354 3.515 1.00 72.44 97 ALA A CA 1
ATOM 760 C C . ALA A 1 97 ? -7.792 7.350 3.345 1.00 72.44 97 ALA A C 1
ATOM 762 O O . ALA A 1 97 ? -7.973 6.475 4.194 1.00 72.44 97 ALA A O 1
ATOM 763 N N . ASP A 1 98 ? -8.572 7.473 2.267 1.00 68.00 98 ASP A N 1
ATOM 764 C CA . ASP A 1 98 ? -9.629 6.521 1.916 1.00 68.00 98 ASP A CA 1
ATOM 765 C C . ASP A 1 98 ? -9.008 5.219 1.417 1.00 68.00 98 ASP A C 1
ATOM 767 O O . ASP A 1 98 ? -8.837 4.994 0.219 1.00 68.00 98 ASP A O 1
ATOM 771 N N . THR A 1 99 ? -8.614 4.369 2.355 1.00 65.56 99 THR A N 1
ATOM 772 C CA . THR A 1 99 ? -8.034 3.064 2.059 1.00 65.56 99 THR A CA 1
ATOM 773 C C . THR A 1 99 ? -9.100 1.982 2.186 1.00 65.56 99 THR A C 1
ATOM 775 O O . THR A 1 99 ? -10.025 2.074 3.001 1.00 65.56 99 THR A O 1
ATOM 778 N N . GLN A 1 100 ? -8.959 0.891 1.427 1.00 58.78 100 GLN A N 1
ATOM 779 C CA . GLN A 1 100 ? -9.836 -0.278 1.595 1.00 58.78 100 GLN A CA 1
ATOM 780 C C . GLN A 1 100 ? -9.836 -0.834 3.030 1.00 58.78 100 GLN A C 1
ATOM 782 O O . GLN A 1 100 ? -10.824 -1.437 3.442 1.00 58.78 100 GLN A O 1
ATOM 787 N N . GLN A 1 101 ? -8.772 -0.602 3.804 1.00 60.84 101 GLN A N 1
ATOM 788 C CA . GLN A 1 101 ? -8.678 -1.032 5.200 1.00 60.84 101 GLN A CA 1
ATOM 789 C C . GLN A 1 101 ? -9.698 -0.338 6.119 1.00 60.84 101 GLN A C 1
ATOM 791 O O . GLN A 1 101 ? -10.074 -0.916 7.132 1.00 60.84 101 GLN A O 1
ATOM 796 N N . LEU A 1 102 ? -10.182 0.861 5.769 1.00 62.34 102 LEU A N 1
ATOM 797 C CA . LEU A 1 102 ? -11.222 1.572 6.530 1.00 62.34 102 LEU A CA 1
ATOM 798 C C . LEU A 1 102 ? -12.653 1.144 6.178 1.00 62.34 102 LEU A C 1
ATOM 800 O O . LEU A 1 102 ? -13.597 1.565 6.845 1.00 62.34 102 LEU A O 1
ATOM 804 N N . ARG A 1 103 ? -12.832 0.365 5.106 1.00 61.00 103 ARG A N 1
ATOM 805 C CA . ARG A 1 103 ? -14.149 -0.009 4.561 1.00 61.00 103 ARG A CA 1
ATOM 806 C C . ARG A 1 103 ? -14.583 -1.437 4.920 1.00 61.00 103 ARG A C 1
ATOM 808 O O . ARG A 1 103 ? -15.625 -1.865 4.428 1.00 61.00 103 ARG A O 1
ATOM 815 N N . T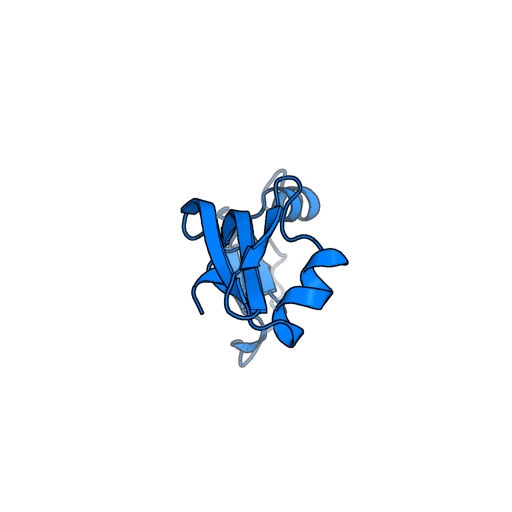RP A 1 104 ? -13.795 -2.153 5.723 1.00 48.72 104 TRP A N 1
ATOM 816 C CA . TRP A 1 104 ? -14.025 -3.546 6.126 1.00 48.72 104 TRP A CA 1
ATOM 817 C C . TRP A 1 104 ? -14.667 -3.675 7.506 1.00 48.72 104 TRP A C 1
ATOM 819 O O . TRP A 1 104 ? -14.270 -2.918 8.419 1.00 48.72 104 TRP A O 1
#

Radius of gyration: 19.96 Å; chains: 1; bounding box: 41×38×50 Å

pLDDT: mean 77.73, std 10.72, range [47.94, 93.12]